Protein AF-A0A851L1S8-F1 (afdb_monomer)

Radius of gyration: 17.09 Å; Cα contacts (8 Å, |Δi|>4): 122; chains: 1; bounding box: 35×30×52 Å

Solvent-accessible surface area (backbone atoms only — not comparable to full-atom values): 5418 Å² total; per-residue (Å²): 105,48,91,88,77,69,48,78,44,68,61,61,51,51,16,61,78,68,75,33,46,70,43,61,37,21,38,40,80,45,86,50,93,68,28,37,40,35,33,20,63,48,98,94,45,79,46,80,50,79,37,53,60,71,62,40,73,35,78,31,82,70,45,63,80,87,78,84,84,51,69,72,63,49,55,63,66,71,42,83,79,75,79,77,76,76,132

Organism: Vidua chalybeata (NCBI:txid81927)

Structure (mmCIF, N/CA/C/O backbone):
data_AF-A0A851L1S8-F1
#
_entry.id   AF-A0A851L1S8-F1
#
loop_
_atom_site.group_PDB
_atom_site.id
_atom_site.type_symbol
_atom_site.label_atom_id
_atom_site.label_alt_id
_atom_site.label_comp_id
_atom_site.label_asym_id
_atom_site.label_entity_id
_atom_site.label_seq_id
_atom_site.pdbx_PDB_ins_code
_atom_site.Cartn_x
_atom_site.Cartn_y
_atom_site.Cartn_z
_atom_site.occupancy
_atom_site.B_iso_or_equiv
_atom_site.auth_seq_id
_atom_site.auth_comp_id
_atom_site.auth_asym_id
_atom_site.auth_atom_id
_atom_site.pdbx_PDB_model_num
ATOM 1 N N . GLN A 1 1 ? 6.685 -2.611 0.114 1.00 88.50 1 GLN A N 1
ATOM 2 C CA . GLN A 1 1 ? 8.040 -3.182 0.066 1.00 88.50 1 GLN A CA 1
ATOM 3 C C . GLN A 1 1 ? 8.751 -2.856 1.363 1.00 88.50 1 GLN A C 1
ATOM 5 O O . GLN A 1 1 ? 8.620 -1.727 1.831 1.00 88.50 1 GLN A O 1
ATOM 10 N N . ALA A 1 2 ? 9.428 -3.834 1.954 1.00 94.69 2 ALA A N 1
ATOM 11 C CA . ALA A 1 2 ? 10.393 -3.579 3.011 1.00 94.69 2 ALA A CA 1
ATOM 12 C C . ALA A 1 2 ? 11.790 -3.468 2.375 1.00 94.69 2 ALA A C 1
ATOM 14 O O . ALA A 1 2 ? 12.050 -4.097 1.355 1.00 94.69 2 ALA A O 1
ATOM 15 N N . ILE A 1 3 ? 12.645 -2.592 2.907 1.00 96.06 3 ILE A N 1
ATOM 16 C CA . ILE A 1 3 ? 13.962 -2.283 2.310 1.00 96.06 3 ILE A CA 1
ATOM 17 C C . ILE A 1 3 ? 15.019 -3.363 2.575 1.00 96.06 3 ILE A C 1
ATOM 19 O O . ILE A 1 3 ? 16.125 -3.291 2.059 1.00 96.06 3 ILE A O 1
ATOM 23 N N . ASP A 1 4 ? 14.723 -4.292 3.476 1.00 94.75 4 ASP A N 1
ATOM 24 C CA . ASP A 1 4 ? 15.616 -5.352 3.927 1.00 94.75 4 ASP A CA 1
ATOM 25 C C . ASP A 1 4 ? 15.501 -6.609 3.058 1.00 94.75 4 ASP A C 1
ATOM 27 O O . ASP A 1 4 ? 16.519 -7.229 2.758 1.00 94.75 4 ASP A O 1
ATOM 31 N N . ASP A 1 5 ? 14.287 -6.967 2.633 1.00 94.88 5 ASP A N 1
ATOM 32 C CA . ASP A 1 5 ? 14.023 -8.118 1.760 1.00 94.88 5 ASP A CA 1
ATOM 33 C C . ASP A 1 5 ? 13.680 -7.747 0.305 1.00 94.88 5 ASP A C 1
ATOM 35 O O . ASP A 1 5 ? 13.591 -8.633 -0.548 1.00 94.88 5 ASP A O 1
ATOM 39 N N . ASP A 1 6 ? 13.461 -6.456 0.025 1.00 91.94 6 ASP A N 1
ATOM 40 C CA . ASP A 1 6 ? 12.996 -5.896 -1.252 1.00 91.94 6 ASP A CA 1
ATOM 41 C C . ASP A 1 6 ? 11.782 -6.619 -1.861 1.00 91.94 6 ASP A C 1
ATOM 43 O O . ASP A 1 6 ? 11.483 -6.540 -3.057 1.00 91.94 6 ASP A O 1
ATOM 47 N N . CYS A 1 7 ? 10.996 -7.278 -1.010 1.00 90.69 7 CYS A N 1
ATOM 48 C CA . CYS A 1 7 ? 9.809 -7.995 -1.413 1.00 90.69 7 CYS A CA 1
ATOM 49 C C . CYS A 1 7 ? 8.610 -7.047 -1.396 1.00 90.69 7 CYS A C 1
ATOM 51 O O . CYS A 1 7 ? 8.189 -6.484 -0.380 1.00 90.69 7 CYS A O 1
ATOM 53 N N . ASN A 1 8 ? 7.980 -6.893 -2.553 1.00 95.56 8 ASN A N 1
ATOM 54 C CA . ASN A 1 8 ? 6.714 -6.188 -2.676 1.00 95.56 8 ASN A CA 1
ATOM 55 C C . ASN A 1 8 ? 5.557 -7.192 -2.722 1.00 95.56 8 ASN A C 1
ATOM 57 O O . ASN A 1 8 ? 4.891 -7.300 -3.744 1.00 95.56 8 ASN A O 1
ATOM 61 N N . GLN A 1 9 ? 5.380 -7.990 -1.663 1.00 97.81 9 GLN A N 1
ATOM 62 C CA . GLN A 1 9 ? 4.450 -9.134 -1.672 1.00 97.81 9 GLN A CA 1
ATOM 63 C C . GLN A 1 9 ? 3.464 -9.146 -0.499 1.00 97.81 9 GLN A C 1
ATOM 65 O O . GLN A 1 9 ? 2.313 -9.540 -0.678 1.00 97.81 9 GLN A O 1
ATOM 70 N N . THR A 1 10 ? 3.871 -8.688 0.688 1.00 98.06 10 THR A N 1
ATOM 71 C CA . THR A 1 10 ? 3.067 -8.796 1.920 1.00 98.06 10 THR A CA 1
ATOM 72 C C . THR A 1 10 ? 1.666 -8.202 1.784 1.00 98.06 10 THR A C 1
ATOM 74 O O . THR A 1 10 ? 0.696 -8.819 2.216 1.00 98.06 10 THR A O 1
ATOM 77 N N . GLY A 1 11 ? 1.535 -7.030 1.154 1.00 97.56 11 GLY A N 1
ATOM 78 C CA . GLY A 1 11 ? 0.233 -6.383 0.966 1.00 97.56 11 GLY A CA 1
ATOM 79 C C . GLY A 1 11 ? -0.694 -7.186 0.053 1.00 97.56 11 GLY A C 1
ATOM 80 O O . GLY A 1 11 ? -1.858 -7.397 0.386 1.00 97.56 11 GLY A O 1
ATOM 81 N N . GLN A 1 12 ? -0.170 -7.683 -1.067 1.00 97.94 12 GLN A N 1
ATOM 82 C CA . GLN A 1 12 ? -0.944 -8.467 -2.032 1.00 97.94 12 GLN A CA 1
ATOM 83 C C . GLN A 1 12 ? -1.338 -9.837 -1.476 1.00 97.94 12 GLN A C 1
ATOM 85 O O . GLN A 1 12 ? -2.474 -10.269 -1.664 1.00 97.94 12 GLN A O 1
ATOM 90 N N . LEU A 1 13 ? -0.430 -10.501 -0.755 1.00 98.25 13 LEU A N 1
ATOM 91 C CA . LEU A 1 13 ? -0.715 -11.778 -0.100 1.00 98.25 13 LEU A CA 1
ATOM 92 C C . LEU A 1 13 ? -1.756 -11.615 1.011 1.00 98.25 13 LEU A C 1
ATOM 94 O O . LEU A 1 13 ? -2.679 -12.420 1.091 1.00 98.25 13 LEU A O 1
ATOM 98 N N . LEU A 1 14 ? -1.666 -10.552 1.818 1.00 98.31 14 LEU A N 1
ATOM 99 C CA . LEU A 1 14 ? -2.673 -10.252 2.836 1.00 98.31 14 LEU A CA 1
ATOM 100 C C . LEU A 1 14 ? -4.053 -10.012 2.212 1.00 98.31 14 LEU A C 1
ATOM 102 O O . LEU A 1 14 ? -5.046 -10.537 2.709 1.00 98.31 14 LEU A O 1
ATOM 106 N N . ALA A 1 15 ? -4.119 -9.254 1.114 1.00 98.19 15 ALA A N 1
ATOM 107 C CA . ALA A 1 15 ? -5.369 -9.020 0.398 1.00 98.19 15 ALA A CA 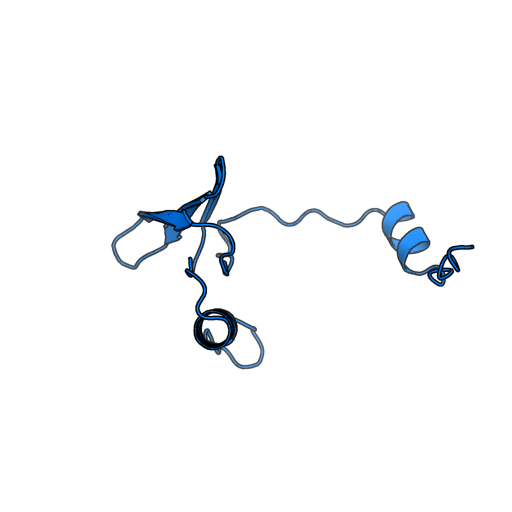1
ATOM 108 C C . ALA A 1 15 ? -5.985 -10.328 -0.118 1.00 98.19 15 ALA A C 1
ATOM 110 O O . ALA A 1 15 ? -7.180 -10.549 0.055 1.00 98.19 15 ALA A O 1
ATOM 111 N N . ALA A 1 16 ? -5.160 -11.220 -0.676 1.00 98.06 16 ALA A N 1
ATOM 112 C CA . ALA A 1 16 ? -5.596 -12.535 -1.136 1.00 98.06 16 ALA A CA 1
ATOM 113 C C . ALA A 1 16 ? -6.084 -13.431 0.016 1.00 98.06 16 ALA A C 1
ATOM 115 O O . ALA A 1 16 ? -7.115 -14.081 -0.112 1.00 98.06 16 ALA A O 1
ATOM 116 N N . MET A 1 17 ? -5.386 -13.443 1.158 1.00 98.31 17 MET A N 1
ATOM 117 C CA . MET A 1 17 ? -5.789 -14.219 2.341 1.00 98.31 17 MET A CA 1
ATOM 118 C C . MET A 1 17 ? -7.124 -13.754 2.935 1.00 98.31 17 MET A C 1
ATOM 120 O O . MET A 1 17 ? -7.854 -14.565 3.499 1.00 98.31 17 MET A O 1
ATOM 124 N N . LEU A 1 18 ? -7.426 -12.457 2.836 1.00 98.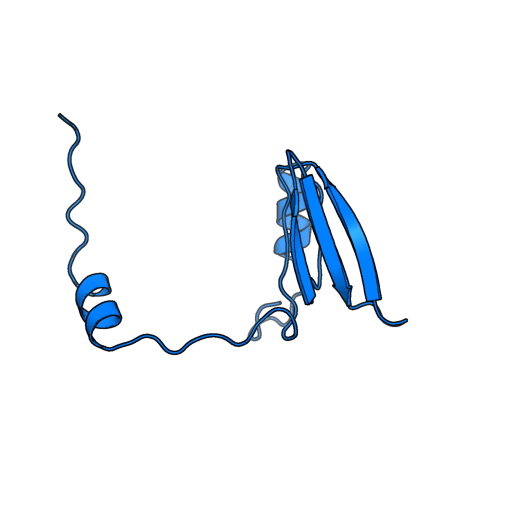00 18 LEU A N 1
ATOM 125 C CA . LEU A 1 18 ? -8.666 -11.866 3.343 1.00 98.00 18 LEU A CA 1
ATOM 126 C C . LEU A 1 18 ? -9.806 -11.855 2.315 1.00 98.00 18 LEU A C 1
ATOM 128 O O . LEU A 1 18 ? -10.925 -11.506 2.683 1.00 98.00 18 LEU A O 1
ATOM 132 N N . ASP A 1 19 ? -9.529 -12.206 1.056 1.00 97.75 19 ASP A N 1
ATOM 133 C CA . ASP A 1 19 ? -10.425 -11.993 -0.089 1.00 97.75 19 ASP A CA 1
ATOM 134 C C . ASP A 1 19 ? -10.893 -10.526 -0.204 1.00 97.75 19 ASP A C 1
ATOM 136 O O . ASP A 1 19 ? -12.069 -10.213 -0.398 1.00 97.75 19 ASP A O 1
ATOM 140 N N . TRP A 1 20 ? -9.962 -9.585 0.000 1.00 98.56 20 TRP A N 1
ATOM 141 C CA . TRP A 1 20 ? -10.241 -8.147 -0.021 1.00 98.56 20 TRP A CA 1
ATOM 142 C C . TRP A 1 20 ? -9.712 -7.477 -1.296 1.00 98.56 20 TRP A C 1
ATOM 144 O O . TRP A 1 20 ? -8.624 -7.812 -1.773 1.00 98.56 20 TRP A O 1
ATOM 154 N N . PRO A 1 21 ? -10.423 -6.461 -1.821 1.00 98.19 21 PRO A N 1
ATOM 155 C CA . PRO A 1 21 ? -9.897 -5.567 -2.844 1.00 98.19 21 PRO A CA 1
ATOM 156 C C . PRO A 1 21 ? -8.536 -4.983 -2.453 1.00 98.19 21 PRO A C 1
ATOM 158 O O . PRO A 1 21 ? -8.318 -4.615 -1.295 1.00 98.19 21 PRO A O 1
ATOM 161 N N . GLN A 1 22 ? -7.641 -4.840 -3.433 1.00 98.25 22 GLN A N 1
ATOM 162 C CA . GLN A 1 22 ? -6.305 -4.286 -3.220 1.00 98.25 22 GLN A CA 1
ATOM 163 C C . GLN A 1 22 ? -6.021 -3.062 -4.089 1.00 98.25 22 GLN A C 1
ATOM 165 O O . GLN A 1 22 ? -6.422 -3.005 -5.251 1.00 98.25 22 GLN A O 1
ATOM 170 N N . GLY A 1 23 ? -5.286 -2.104 -3.529 1.00 97.56 23 GLY A N 1
ATOM 171 C CA . GLY A 1 23 ? -4.736 -0.953 -4.245 1.00 97.56 23 GLY A CA 1
ATOM 172 C C . GLY A 1 23 ? -3.261 -0.789 -3.909 1.00 97.56 23 GLY A C 1
ATOM 173 O O . GLY A 1 23 ? -2.926 -0.235 -2.863 1.00 97.56 23 GLY A O 1
ATOM 174 N N . THR A 1 24 ? -2.377 -1.299 -4.768 1.00 98.12 24 THR A N 1
ATOM 175 C CA . THR A 1 24 ? -0.926 -1.191 -4.556 1.00 98.12 24 THR A CA 1
ATOM 176 C C . THR A 1 24 ? -0.349 0.087 -5.152 1.00 98.12 24 THR A C 1
ATOM 178 O O . THR A 1 24 ? -0.936 0.639 -6.078 1.00 98.12 24 THR A O 1
ATOM 181 N N . PHE A 1 25 ? 0.809 0.531 -4.656 1.00 97.81 25 PHE A N 1
ATOM 182 C CA . PHE A 1 25 ? 1.515 1.720 -5.162 1.00 97.81 25 PHE A CA 1
ATOM 183 C C . PHE A 1 25 ? 0.659 2.996 -5.111 1.00 97.81 25 PHE A C 1
ATOM 185 O O . PHE A 1 25 ? 0.669 3.805 -6.036 1.00 97.81 25 PHE A O 1
ATOM 192 N N . ALA A 1 26 ? -0.135 3.157 -4.051 1.00 98.25 26 ALA A N 1
ATOM 193 C CA . ALA A 1 26 ? -1.034 4.292 -3.909 1.00 98.25 26 ALA A CA 1
ATOM 194 C C . ALA A 1 26 ? -0.243 5.599 -3.742 1.00 98.25 26 ALA A C 1
ATOM 196 O O . ALA A 1 26 ? 0.482 5.737 -2.759 1.00 98.25 26 ALA A O 1
ATOM 197 N N . SER A 1 27 ? -0.435 6.560 -4.648 1.00 97.88 27 SER A N 1
ATOM 198 C CA . SER A 1 27 ? 0.092 7.930 -4.563 1.00 97.88 27 SER A CA 1
ATOM 199 C C . SER A 1 27 ? -0.967 8.964 -4.166 1.00 97.88 27 SER A C 1
ATOM 201 O O . SER A 1 27 ? -0.634 10.071 -3.751 1.00 97.88 27 SER A O 1
ATOM 203 N N . ARG A 1 28 ? -2.256 8.600 -4.193 1.00 97.94 28 ARG A N 1
ATOM 204 C CA . ARG A 1 28 ? -3.348 9.381 -3.589 1.00 97.94 28 ARG A CA 1
ATOM 205 C C . ARG A 1 28 ? -4.469 8.465 -3.121 1.00 97.94 28 ARG A C 1
ATOM 207 O O . ARG A 1 28 ? -4.793 7.485 -3.790 1.00 97.94 28 ARG A O 1
ATOM 214 N N . VAL A 1 29 ? -5.086 8.801 -1.990 1.00 98.00 29 VAL A N 1
ATOM 215 C CA . VAL A 1 29 ? -6.210 8.051 -1.414 1.00 98.00 29 VAL A CA 1
ATOM 216 C C . VAL A 1 29 ? -7.309 9.019 -0.987 1.00 98.00 29 VAL A C 1
ATOM 218 O O . VAL A 1 29 ? -7.059 9.945 -0.219 1.00 98.00 29 VAL A O 1
ATOM 221 N N . GLU A 1 30 ? -8.530 8.785 -1.459 1.00 98.25 30 GLU A N 1
ATOM 222 C CA . GLU A 1 30 ? -9.731 9.539 -1.094 1.00 98.25 30 GLU A CA 1
ATOM 223 C C . GLU A 1 30 ? -10.796 8.570 -0.577 1.00 98.25 30 GLU A C 1
ATOM 225 O O . GLU A 1 30 ? -11.163 7.603 -1.248 1.00 98.25 30 GLU A O 1
ATOM 230 N N . LEU A 1 31 ? -11.282 8.807 0.642 1.00 97.38 31 LEU A N 1
ATOM 231 C CA . LEU A 1 31 ? -12.349 8.001 1.228 1.00 97.38 31 LEU A CA 1
ATOM 232 C C . LEU A 1 31 ? -13.705 8.437 0.670 1.00 97.38 31 LEU A C 1
ATOM 234 O O . LEU A 1 31 ? -14.035 9.621 0.660 1.00 97.38 31 LEU A O 1
ATOM 238 N N . GLU A 1 32 ? -14.508 7.458 0.272 1.00 95.44 32 GLU A N 1
ATOM 239 C CA . GLU A 1 32 ? -15.881 7.633 -0.186 1.00 95.44 32 GLU A CA 1
ATOM 240 C C . GLU A 1 32 ? -16.838 6.817 0.699 1.00 95.44 32 GLU A C 1
ATOM 242 O O . GLU A 1 32 ? -16.431 5.979 1.508 1.00 95.44 32 GLU A O 1
ATOM 247 N N . ALA A 1 33 ? -18.148 7.017 0.537 1.00 94.81 33 ALA A N 1
ATOM 248 C CA . ALA A 1 33 ? -19.138 6.203 1.235 1.00 94.81 33 ALA A CA 1
ATOM 249 C C . ALA A 1 33 ? -19.039 4.726 0.795 1.00 94.81 33 ALA A C 1
ATOM 251 O O . ALA A 1 33 ? -19.384 4.375 -0.333 1.00 94.81 33 ALA A O 1
ATOM 252 N N . GLY A 1 34 ? -18.554 3.861 1.694 1.00 96.31 34 GLY A N 1
ATOM 253 C CA . GLY A 1 34 ? -18.418 2.414 1.469 1.00 96.31 34 GLY A CA 1
ATOM 254 C C . GLY A 1 34 ? -17.320 2.008 0.478 1.00 96.31 34 GLY A C 1
ATOM 255 O O . GLY A 1 34 ? -17.227 0.835 0.112 1.00 96.31 34 GLY A O 1
ATOM 256 N N . ALA A 1 35 ? -16.492 2.952 0.032 1.00 97.94 35 ALA A N 1
ATOM 257 C CA . ALA A 1 35 ? -15.448 2.718 -0.954 1.00 97.94 35 ALA A CA 1
ATOM 258 C C . ALA A 1 35 ? -14.230 3.610 -0.697 1.00 97.94 35 ALA A C 1
ATOM 260 O O . ALA A 1 35 ? -14.270 4.558 0.085 1.00 97.94 35 ALA A O 1
ATOM 261 N N . VAL A 1 36 ? -13.140 3.306 -1.384 1.00 98.06 36 VAL A N 1
ATOM 262 C CA . VAL A 1 36 ? -11.943 4.134 -1.425 1.00 98.06 36 VAL A CA 1
ATOM 263 C C . VAL A 1 36 ? -11.522 4.328 -2.873 1.00 98.06 36 VAL A C 1
ATOM 265 O O . VAL A 1 36 ? -11.452 3.371 -3.650 1.00 98.06 36 VAL A O 1
ATOM 268 N N . ARG A 1 37 ? -11.263 5.578 -3.243 1.00 98.31 37 ARG A N 1
ATOM 269 C CA . ARG A 1 37 ? -10.682 5.939 -4.529 1.00 98.31 37 ARG A CA 1
ATOM 270 C C . ARG A 1 37 ? -9.176 6.058 -4.359 1.00 98.31 37 ARG A C 1
ATOM 272 O O . ARG A 1 37 ? -8.697 6.792 -3.499 1.00 98.31 37 ARG A O 1
ATOM 279 N N . VAL A 1 38 ? -8.435 5.308 -5.162 1.00 98.25 38 VAL A N 1
ATOM 280 C CA . VAL A 1 38 ? -6.981 5.185 -5.059 1.00 98.25 38 VAL A CA 1
ATOM 281 C C . VAL A 1 38 ? -6.372 5.530 -6.404 1.00 98.25 38 VAL A C 1
ATOM 283 O O . VAL A 1 38 ? -6.729 4.924 -7.412 1.00 98.25 38 VAL A O 1
ATOM 286 N N . GLN A 1 39 ? -5.456 6.489 -6.416 1.00 98.38 39 GLN A N 1
ATOM 287 C CA . GLN A 1 39 ? -4.574 6.730 -7.550 1.00 98.38 39 GLN A CA 1
ATOM 288 C C . GLN A 1 39 ? -3.276 5.961 -7.320 1.00 98.38 39 GLN A C 1
ATOM 290 O O . GLN A 1 39 ? -2.718 6.023 -6.224 1.00 98.38 39 GLN A O 1
ATOM 295 N N . ARG A 1 40 ? -2.836 5.208 -8.324 1.00 98.12 40 ARG A N 1
ATOM 296 C CA . ARG A 1 40 ? -1.699 4.293 -8.272 1.00 98.12 40 ARG A CA 1
ATOM 297 C C . ARG A 1 40 ? -0.652 4.704 -9.286 1.00 98.12 40 ARG A C 1
ATOM 299 O O . ARG A 1 40 ? -1.002 5.075 -10.406 1.00 98.12 40 ARG A O 1
ATOM 306 N N . GLU A 1 41 ? 0.607 4.562 -8.907 1.00 97.31 41 GLU A N 1
ATOM 307 C CA . GLU A 1 41 ? 1.728 4.624 -9.837 1.00 97.31 41 GLU A CA 1
ATOM 308 C C . GLU A 1 41 ? 1.822 3.299 -10.603 1.00 97.31 41 GLU A C 1
ATOM 310 O O . GLU A 1 41 ? 1.879 2.217 -10.012 1.00 97.31 41 GLU A O 1
ATOM 315 N N . VAL A 1 42 ? 1.826 3.390 -11.927 1.00 96.06 42 VAL A N 1
ATOM 316 C CA . VAL A 1 42 ? 2.077 2.285 -12.855 1.00 96.06 42 VAL A CA 1
ATOM 317 C C . VAL A 1 42 ? 3.139 2.729 -13.858 1.00 96.06 42 VAL A C 1
ATOM 319 O O . VAL A 1 42 ? 3.388 3.923 -14.011 1.00 96.06 42 VAL A O 1
ATOM 322 N N . ASP A 1 43 ? 3.747 1.798 -14.590 1.00 92.75 43 ASP A N 1
ATOM 323 C CA . ASP A 1 43 ? 4.848 2.130 -15.512 1.00 92.75 43 ASP A CA 1
ATOM 324 C C . ASP A 1 43 ? 4.463 3.196 -16.560 1.00 92.75 43 ASP A C 1
ATOM 326 O O . ASP A 1 43 ? 5.294 3.999 -16.978 1.00 92.75 43 ASP A O 1
ATOM 330 N N . GLY A 1 44 ? 3.184 3.238 -16.959 1.00 94.44 44 GLY A N 1
ATOM 331 C CA . GLY A 1 44 ? 2.630 4.212 -17.908 1.00 94.44 44 GLY A CA 1
ATOM 332 C C . GLY A 1 44 ? 2.121 5.526 -17.299 1.00 94.44 44 GLY A C 1
ATOM 333 O O . GLY A 1 44 ? 1.522 6.321 -18.022 1.00 94.44 44 GLY A O 1
ATOM 334 N N . GLY A 1 45 ? 2.304 5.757 -15.995 1.00 95.12 45 GLY A N 1
ATOM 335 C CA . GLY A 1 45 ? 1.834 6.952 -15.292 1.00 95.12 45 GLY A CA 1
ATOM 336 C C . GLY A 1 45 ? 0.884 6.629 -14.141 1.00 95.12 45 GLY A C 1
ATOM 337 O O . GLY A 1 45 ? 1.225 5.868 -13.242 1.00 95.12 45 GLY A O 1
ATOM 338 N N . LEU A 1 46 ? -0.304 7.238 -14.144 1.00 97.25 46 LEU A N 1
ATOM 339 C CA . LEU A 1 46 ? -1.259 7.135 -13.039 1.00 97.25 46 LEU A CA 1
ATOM 340 C C . LEU A 1 46 ? -2.502 6.347 -13.443 1.00 97.25 46 LEU A C 1
ATOM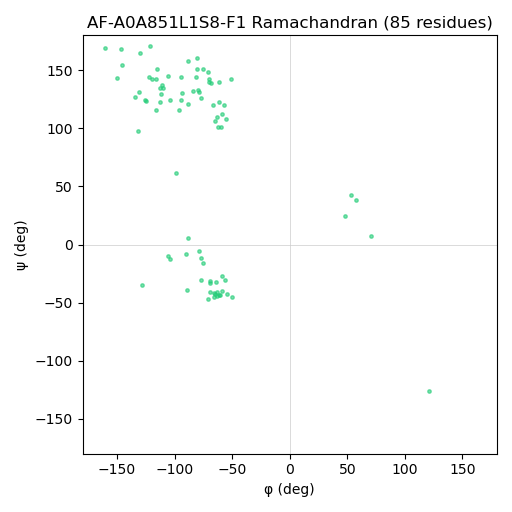 342 O O . LEU A 1 46 ? -3.170 6.678 -14.421 1.00 97.25 46 LEU A O 1
ATOM 346 N N . GLU A 1 47 ? -2.868 5.364 -12.631 1.00 97.69 47 GLU A N 1
ATOM 347 C CA . GLU A 1 47 ? -4.120 4.618 -12.750 1.00 97.69 47 GLU A CA 1
ATOM 348 C C . GLU A 1 47 ? -5.035 4.962 -11.572 1.00 97.69 47 GLU A C 1
ATOM 350 O O . GLU A 1 47 ? -4.585 5.045 -10.436 1.00 97.69 47 GLU A O 1
ATOM 355 N N . THR A 1 48 ? -6.333 5.167 -11.807 1.00 97.94 48 THR A N 1
ATOM 356 C CA . THR A 1 48 ? -7.296 5.414 -10.721 1.00 97.94 48 THR A CA 1
ATOM 357 C C . THR A 1 48 ? -8.273 4.259 -10.591 1.00 97.94 48 THR A C 1
ATOM 359 O O . THR A 1 48 ? -9.006 3.957 -11.529 1.00 97.94 48 THR A O 1
ATOM 362 N N . LEU A 1 49 ? -8.334 3.667 -9.401 1.00 97.62 49 LEU A N 1
ATOM 363 C CA . LEU A 1 49 ? -9.249 2.585 -9.056 1.00 97.62 49 LEU A CA 1
ATOM 364 C C . LEU A 1 49 ? -10.237 3.030 -7.979 1.00 97.62 49 LEU A C 1
ATOM 366 O O . LEU A 1 49 ? -9.923 3.854 -7.120 1.00 97.62 49 LEU A O 1
ATOM 370 N N . ARG A 1 50 ? -11.429 2.432 -7.998 1.00 98.12 50 ARG A N 1
ATOM 371 C CA . ARG A 1 50 ? -12.417 2.546 -6.924 1.00 98.12 50 ARG A CA 1
ATOM 372 C C . ARG A 1 50 ? -12.639 1.171 -6.314 1.00 98.12 50 ARG A C 1
ATOM 374 O O . ARG A 1 50 ? -13.137 0.268 -6.981 1.00 98.12 50 ARG A O 1
ATOM 381 N N . LEU A 1 51 ? -12.275 1.020 -5.049 1.00 98.25 51 LEU A N 1
ATOM 382 C CA . LEU A 1 51 ? -12.300 -0.249 -4.329 1.00 98.25 51 LEU A CA 1
ATO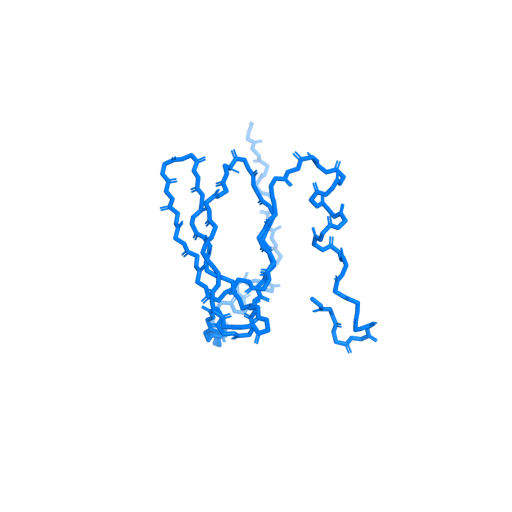M 383 C C . LEU A 1 51 ? -13.401 -0.210 -3.271 1.00 98.25 51 LEU A C 1
ATOM 385 O O . LEU A 1 51 ? -13.533 0.775 -2.549 1.00 98.25 51 LEU A O 1
ATOM 389 N N . ARG A 1 52 ? -14.204 -1.272 -3.168 1.00 98.00 52 ARG A N 1
ATOM 390 C CA . ARG A 1 52 ? -15.186 -1.400 -2.080 1.00 98.00 52 ARG A CA 1
ATOM 391 C C . ARG A 1 52 ? -14.445 -1.636 -0.767 1.00 98.00 52 ARG A C 1
ATOM 393 O O . ARG A 1 52 ? -13.467 -2.373 -0.755 1.00 98.00 52 ARG A O 1
ATOM 400 N N . LEU A 1 53 ? -14.902 -1.019 0.318 1.00 97.7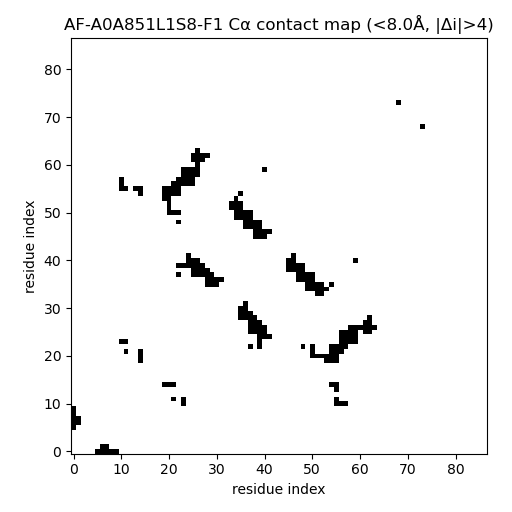5 53 LEU A N 1
ATOM 401 C CA . LEU A 1 53 ? -14.369 -1.308 1.648 1.00 97.75 53 LEU A CA 1
ATOM 402 C C . LEU A 1 53 ? -15.026 -2.584 2.211 1.00 97.75 53 LEU A C 1
ATOM 404 O O . LEU A 1 53 ? -16.223 -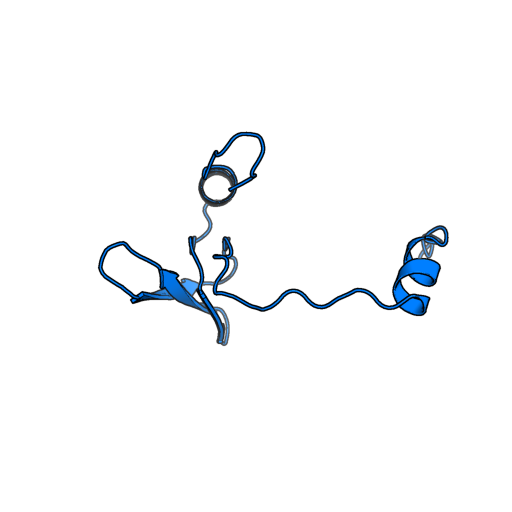2.783 1.982 1.00 97.75 53 LEU A O 1
ATOM 408 N N . PRO A 1 54 ? -14.288 -3.422 2.965 1.00 97.75 54 PRO A N 1
ATOM 409 C CA . PRO A 1 54 ? -12.884 -3.258 3.371 1.00 97.75 54 PRO A CA 1
ATOM 410 C C . PRO A 1 54 ? -11.886 -3.533 2.229 1.00 97.75 54 PRO A C 1
ATOM 412 O O . PRO A 1 54 ? -12.187 -4.309 1.335 1.00 97.75 54 PRO A O 1
ATOM 415 N N . ALA A 1 55 ? -10.710 -2.895 2.255 1.00 98.06 55 ALA A N 1
ATOM 416 C CA . ALA A 1 55 ? -9.670 -3.032 1.227 1.00 98.06 55 ALA A CA 1
ATOM 417 C C . ALA A 1 55 ? -8.258 -2.946 1.833 1.00 98.06 55 ALA A C 1
ATOM 419 O O . ALA A 1 55 ? -8.063 -2.305 2.869 1.00 98.06 55 ALA A O 1
ATOM 420 N N . VAL A 1 56 ? -7.271 -3.554 1.170 1.00 98.44 56 VAL A N 1
ATOM 421 C CA . VAL A 1 56 ? -5.846 -3.480 1.537 1.00 98.44 56 VAL A CA 1
ATOM 422 C C . VAL A 1 56 ? -5.120 -2.530 0.588 1.00 98.44 56 VAL A C 1
ATOM 424 O O . VAL A 1 56 ? -5.137 -2.720 -0.626 1.00 98.44 56 VAL A O 1
ATOM 427 N N . LEU A 1 57 ? -4.449 -1.515 1.131 1.00 98.19 57 LEU A N 1
ATOM 428 C CA . LEU A 1 57 ? -3.677 -0.550 0.345 1.00 98.19 57 LEU A CA 1
ATOM 429 C C . LEU A 1 57 ? -2.189 -0.632 0.693 1.00 98.19 57 LEU A C 1
ATOM 431 O O . LEU A 1 57 ? -1.842 -0.783 1.866 1.00 98.19 57 LEU A O 1
ATOM 435 N N . THR A 1 58 ? -1.315 -0.482 -0.305 1.00 98.31 58 THR A N 1
ATOM 436 C CA . THR A 1 58 ? 0.121 -0.242 -0.081 1.00 98.31 58 THR A CA 1
ATOM 437 C C . THR A 1 58 ? 0.485 1.163 -0.546 1.00 98.31 58 THR A C 1
ATOM 439 O O . THR A 1 58 ? 0.043 1.603 -1.606 1.00 98.31 58 THR A O 1
ATOM 442 N N . ALA A 1 59 ? 1.256 1.884 0.268 1.00 97.81 59 ALA A N 1
ATOM 443 C CA . ALA A 1 59 ? 1.650 3.261 -0.009 1.00 97.81 59 ALA A CA 1
ATOM 444 C C . ALA A 1 59 ? 2.884 3.307 -0.915 1.00 97.81 59 ALA A C 1
ATOM 446 O O . ALA A 1 59 ? 3.869 2.618 -0.643 1.00 97.81 59 ALA A O 1
ATOM 447 N N . ASP A 1 60 ? 2.822 4.133 -1.957 1.00 97.69 60 ASP A N 1
ATOM 448 C CA . ASP A 1 60 ? 4.009 4.595 -2.668 1.00 97.69 60 ASP A CA 1
ATOM 449 C C . ASP A 1 60 ? 4.674 5.755 -1.903 1.00 97.69 60 ASP A C 1
ATOM 451 O O . ASP A 1 60 ? 4.037 6.428 -1.087 1.00 97.69 60 ASP A O 1
ATOM 455 N N . LEU A 1 61 ? 5.953 6.019 -2.184 1.00 96.19 61 LEU A N 1
ATOM 456 C CA . LEU A 1 61 ? 6.693 7.147 -1.610 1.00 96.19 61 LEU A CA 1
ATOM 457 C C . LEU A 1 61 ? 6.047 8.507 -1.918 1.00 96.19 61 LEU A C 1
ATOM 459 O O . LEU A 1 61 ? 6.209 9.447 -1.147 1.00 96.19 61 LEU A O 1
ATOM 463 N N . ARG A 1 62 ? 5.305 8.619 -3.024 1.00 95.94 62 ARG A N 1
ATOM 464 C CA . ARG A 1 62 ? 4.616 9.847 -3.447 1.00 95.94 62 ARG A CA 1
ATOM 465 C C . ARG A 1 62 ? 3.315 10.110 -2.691 1.00 95.94 62 ARG A C 1
ATOM 467 O O . ARG A 1 62 ? 2.719 11.164 -2.889 1.00 95.94 62 ARG A O 1
ATOM 474 N N . LEU A 1 63 ? 2.863 9.185 -1.837 1.00 97.31 63 LEU A N 1
ATOM 475 C CA . LEU A 1 63 ? 1.574 9.305 -1.153 1.00 97.31 63 LEU A CA 1
ATOM 476 C C . LEU A 1 63 ? 1.503 10.515 -0.219 1.00 97.31 63 LEU A C 1
ATOM 478 O O . LEU A 1 63 ? 0.473 11.187 -0.138 1.00 97.31 63 LEU A O 1
ATOM 482 N N . ASN A 1 64 ? 2.561 10.738 0.557 1.00 96.00 64 ASN A N 1
ATOM 483 C CA . ASN A 1 64 ? 2.641 11.824 1.520 1.00 96.00 64 ASN A CA 1
ATOM 484 C C . ASN A 1 64 ? 4.089 12.124 1.916 1.00 96.00 64 ASN A C 1
ATOM 486 O O . ASN A 1 64 ? 5.004 11.349 1.662 1.00 96.00 64 ASN A O 1
ATOM 490 N N . GLU A 1 65 ? 4.272 13.239 2.616 1.00 95.25 65 GLU A N 1
ATOM 491 C CA . GLU A 1 65 ? 5.513 13.541 3.320 1.00 95.25 65 GLU A CA 1
ATOM 492 C C . GLU A 1 65 ? 5.371 13.116 4.793 1.00 95.25 65 GLU A C 1
ATOM 494 O O . GLU A 1 65 ? 4.517 13.653 5.515 1.00 95.25 65 GLU A O 1
ATOM 499 N N . PRO A 1 66 ? 6.162 12.139 5.279 1.00 94.25 66 PRO A N 1
ATOM 500 C CA . PRO A 1 66 ? 6.111 11.723 6.673 1.00 94.25 66 PRO A CA 1
ATOM 501 C C . PRO A 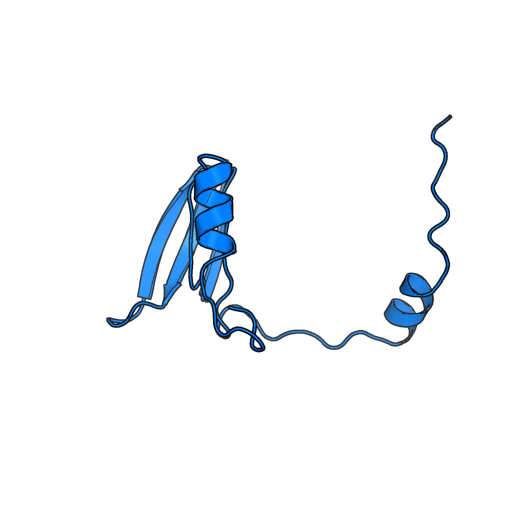1 66 ? 6.478 12.873 7.613 1.00 94.25 66 PRO A C 1
ATOM 503 O O . PRO A 1 66 ? 7.568 13.438 7.556 1.00 94.25 66 PRO A O 1
ATOM 506 N N . ARG A 1 67 ? 5.575 13.204 8.537 1.00 94.25 67 ARG A N 1
ATOM 507 C CA . ARG A 1 67 ? 5.847 14.221 9.561 1.00 94.25 67 ARG A CA 1
ATOM 508 C C . ARG A 1 67 ? 6.864 13.728 10.594 1.00 94.25 67 ARG A C 1
ATOM 510 O O . ARG A 1 67 ? 6.822 12.571 11.014 1.00 94.25 67 ARG A O 1
ATOM 517 N N . TYR A 1 68 ? 7.662 14.647 11.133 1.00 91.38 68 TYR A N 1
ATOM 518 C CA . TYR A 1 68 ? 8.467 14.379 12.325 1.00 91.38 68 TYR A CA 1
ATOM 519 C C . TYR A 1 68 ? 7.592 14.251 13.584 1.00 91.38 68 TYR A C 1
ATOM 521 O O . TYR A 1 68 ? 6.598 14.963 13.776 1.00 91.38 68 TYR A O 1
ATOM 529 N N . ALA A 1 69 ? 7.960 13.325 14.470 1.00 90.06 69 ALA A N 1
ATOM 530 C CA . ALA A 1 69 ? 7.336 13.198 15.780 1.00 90.06 69 ALA A CA 1
ATOM 531 C C . ALA A 1 69 ? 7.886 14.269 16.736 1.00 90.06 69 ALA A C 1
ATOM 533 O O . ALA A 1 69 ? 9.093 14.441 16.860 1.00 90.06 69 ALA A O 1
ATOM 534 N N . THR A 1 70 ? 7.002 14.981 17.438 1.00 89.12 70 THR A N 1
ATOM 535 C CA . THR A 1 70 ? 7.403 15.976 18.444 1.00 89.12 70 THR A CA 1
ATOM 536 C C . THR A 1 70 ? 7.767 15.3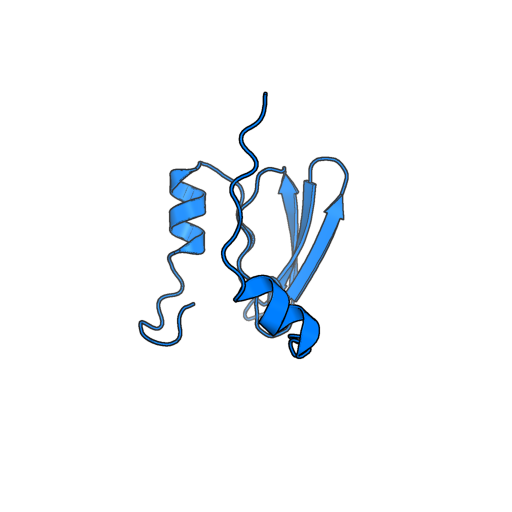06 19.773 1.00 89.12 70 THR A C 1
ATOM 538 O O . THR A 1 70 ? 7.189 14.276 20.128 1.00 89.12 70 THR A O 1
ATOM 541 N N . LEU A 1 71 ? 8.673 15.912 20.550 1.00 85.44 71 LEU A N 1
ATOM 542 C CA . LEU A 1 71 ? 9.107 15.396 21.861 1.00 85.44 71 LEU A CA 1
ATOM 543 C C . LEU A 1 71 ? 7.945 15.042 22.815 1.00 85.44 71 LEU A C 1
ATOM 545 O O . LEU A 1 71 ? 7.963 13.935 23.356 1.00 85.44 71 LEU A O 1
ATOM 549 N N . PRO A 1 72 ? 6.889 15.872 22.974 1.00 85.00 72 PRO A N 1
ATOM 550 C CA . PRO A 1 72 ? 5.747 15.507 23.814 1.00 85.00 72 PRO A CA 1
ATOM 551 C C . PRO A 1 72 ? 5.053 14.217 23.355 1.00 85.00 72 PRO A C 1
ATOM 553 O O . PRO A 1 72 ? 4.694 13.371 24.171 1.00 85.00 72 PRO A O 1
ATOM 556 N N . ASN A 1 73 ? 4.916 14.024 22.039 1.00 84.56 73 ASN A N 1
ATOM 557 C CA . ASN A 1 73 ? 4.304 12.821 21.473 1.00 84.56 73 ASN A CA 1
ATOM 558 C C . ASN A 1 73 ? 5.171 11.572 21.681 1.00 84.56 73 ASN A C 1
ATOM 560 O O . ASN A 1 73 ? 4.633 10.474 21.831 1.00 84.56 73 ASN A O 1
ATOM 564 N N . ILE A 1 74 ? 6.496 11.728 21.706 1.00 85.06 74 ILE A N 1
ATOM 565 C CA . ILE A 1 74 ? 7.437 10.634 21.973 1.00 85.06 74 ILE A CA 1
ATOM 566 C C . ILE A 1 74 ? 7.362 10.224 23.449 1.00 85.06 74 ILE A C 1
ATOM 568 O O . ILE A 1 74 ? 7.206 9.041 23.748 1.00 85.06 74 ILE A O 1
ATOM 572 N N . MET A 1 75 ? 7.378 11.188 24.372 1.00 80.75 75 MET A N 1
ATOM 573 C CA . MET A 1 75 ? 7.317 10.925 25.816 1.00 80.75 75 MET A CA 1
ATOM 574 C C . MET A 1 75 ? 6.004 10.250 26.239 1.00 80.75 75 MET A C 1
ATOM 576 O O . MET A 1 75 ? 6.022 9.307 27.026 1.00 80.75 75 MET A O 1
ATOM 580 N N . VAL A 1 76 ? 4.865 10.679 25.680 1.00 73.62 76 VAL A N 1
ATOM 581 C CA . VAL A 1 76 ? 3.551 10.077 25.977 1.00 73.62 76 VAL A CA 1
ATOM 582 C C . VAL A 1 76 ? 3.423 8.656 25.412 1.00 73.62 76 VAL A C 1
ATOM 584 O O . VAL A 1 76 ? 2.778 7.817 26.036 1.00 73.62 76 VAL A O 1
ATOM 587 N N . ARG A 1 77 ? 4.046 8.345 24.264 1.00 66.88 77 ARG A N 1
ATOM 588 C CA . ARG A 1 77 ? 4.060 6.980 23.698 1.00 66.88 77 ARG A CA 1
ATOM 589 C C . ARG A 1 77 ? 5.041 6.039 24.403 1.00 66.88 77 ARG A C 1
ATOM 591 O O . ARG A 1 77 ? 4.769 4.844 24.451 1.00 66.88 77 ARG A O 1
ATOM 598 N N . GLY A 1 78 ? 6.148 6.567 24.930 1.00 61.38 78 GLY A N 1
ATOM 599 C CA . GLY A 1 78 ? 7.117 5.814 25.736 1.00 61.38 78 GLY A CA 1
ATOM 600 C C . GLY A 1 78 ? 6.641 5.530 27.164 1.00 61.38 78 GLY A C 1
ATOM 601 O O . GLY A 1 78 ? 7.180 4.649 27.830 1.00 61.38 78 GLY A O 1
ATOM 602 N N . ALA A 1 79 ? 5.611 6.240 27.635 1.00 58.38 79 ALA A N 1
ATOM 603 C CA . ALA A 1 79 ? 4.962 5.927 28.897 1.00 58.38 79 ALA A CA 1
ATOM 604 C C . ALA A 1 79 ? 4.197 4.591 28.791 1.00 58.38 79 ALA A C 1
ATOM 606 O O . ALA A 1 79 ? 3.523 4.341 27.786 1.00 58.38 79 ALA A O 1
ATOM 607 N N . PRO A 1 80 ? 4.250 3.728 29.823 1.00 55.91 80 PRO A N 1
ATOM 608 C CA . PRO A 1 80 ? 3.525 2.467 29.817 1.00 55.91 80 PRO A CA 1
ATOM 609 C C . PRO A 1 80 ? 2.029 2.717 29.601 1.00 55.91 80 PRO A C 1
ATOM 611 O O . PRO A 1 80 ? 1.365 3.396 30.388 1.00 55.91 80 PRO A O 1
ATOM 614 N N . GLN A 1 81 ? 1.498 2.144 28.520 1.00 58.09 81 GLN A N 1
ATOM 615 C CA . GLN A 1 81 ? 0.074 2.142 28.205 1.00 58.09 81 GLN A CA 1
ATOM 616 C C . GLN A 1 81 ? -0.674 1.444 29.348 1.00 58.09 81 GLN A C 1
ATOM 618 O O . GLN A 1 81 ? -0.698 0.214 29.439 1.00 58.09 81 GLN A O 1
ATOM 623 N N . LYS A 1 82 ? -1.291 2.215 30.251 1.00 56.41 82 LYS A N 1
ATOM 624 C CA . LYS A 1 82 ? -2.209 1.655 31.246 1.00 56.41 82 LYS A CA 1
ATOM 625 C C . LYS A 1 82 ? -3.402 1.085 30.486 1.00 56.41 82 LYS A C 1
ATOM 627 O O . LYS A 1 82 ? -4.240 1.840 29.994 1.00 56.41 82 LYS A O 1
ATOM 632 N N . LYS A 1 83 ? -3.490 -0.245 30.384 1.00 52.84 83 LYS A N 1
ATOM 633 C CA . LYS A 1 83 ? -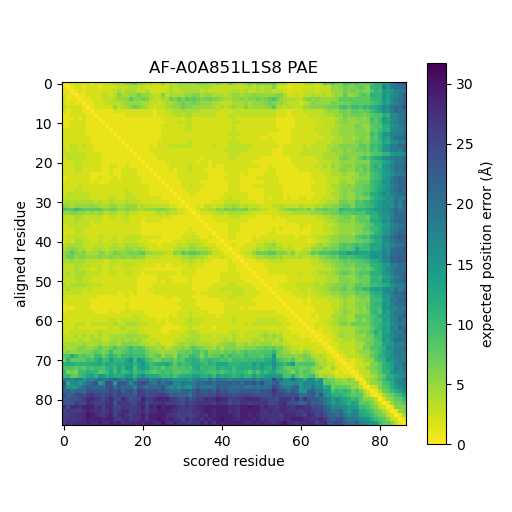4.703 -0.921 29.910 1.00 52.84 83 LYS A CA 1
ATOM 634 C C . LYS A 1 83 ? -5.854 -0.452 30.801 1.00 52.84 83 LYS A C 1
ATOM 636 O O . LYS A 1 83 ? -5.912 -0.818 31.973 1.00 52.84 83 LYS A O 1
ATOM 641 N N . LYS A 1 84 ? -6.750 0.383 30.268 1.00 46.56 84 LYS A N 1
ATOM 642 C CA . LYS A 1 84 ? -8.020 0.687 30.929 1.00 46.56 84 LYS A CA 1
ATOM 643 C C . LYS A 1 84 ? -8.780 -0.638 31.024 1.00 46.56 84 LYS A C 1
ATOM 645 O O . LYS A 1 84 ? -9.313 -1.104 30.020 1.00 46.56 84 LYS A O 1
ATOM 650 N N . LYS A 1 85 ? -8.781 -1.275 32.200 1.00 44.44 85 LYS A N 1
ATOM 651 C CA . LYS A 1 85 ? -9.771 -2.310 32.516 1.00 44.44 85 LYS A CA 1
ATOM 652 C C . LYS A 1 85 ? -11.132 -1.622 32.399 1.00 44.44 85 LYS A C 1
ATOM 654 O O . LYS A 1 85 ? -11.390 -0.674 33.137 1.00 44.44 85 LYS A O 1
ATOM 659 N N . LYS A 1 86 ? -11.933 -2.013 31.406 1.00 40.78 86 LYS A N 1
ATOM 660 C CA . LYS A 1 86 ? -13.352 -1.643 31.374 1.00 40.78 86 LYS A CA 1
ATOM 661 C C . LYS A 1 86 ? -14.018 -2.244 32.628 1.00 40.78 86 LYS A C 1
ATOM 663 O O . LYS A 1 86 ? -13.607 -3.348 32.999 1.00 40.78 86 LYS A O 1
ATOM 668 N N . PRO A 1 87 ? -14.931 -1.515 33.294 1.00 57.22 87 PRO A N 1
ATOM 669 C CA . PRO A 1 87 ? -15.739 -2.069 34.376 1.00 57.22 87 PRO A CA 1
ATOM 670 C C . PRO A 1 87 ? -16.640 -3.197 33.867 1.00 57.22 87 PRO A C 1
ATOM 672 O O . PRO A 1 87 ? -16.980 -3.176 32.659 1.00 57.22 87 PRO A O 1
#

Secondary structure (DSSP, 8-state):
--TTT----HHHHHHHHHT--EEEEEEEEEEETTEEEEEEEETTEEEEEEEESS-EEEE-TTS-PPPPPPHHHHHHHHS--------

Foldseek 3Di:
DDPVVPDPPPQVVVCVVVVAAEAEQFLEWDDDDQWIWTWHQDPVGIDIDIGGPPYGYYYHPNNDDDDDDDPVNVVVVPPPDDPPPDD

Sequence (87 aa):
QAIDDDCNQTGQLLAAMLDWPQGTFASRVELEAGAVRVQREVDGGLETLRLRLPAVLTADLRLNEPRYATLPNIMVRGAPQKKKKKP

InterPro domains:
  IPR000049 Electron transfer flavoprotein, beta-subunit, conserved site [PS01065] (38-58)
  IPR012255 Electron transfer flavoprotein, beta subunit [PTHR21294] (1-76)
  IPR014729 Rossmann-like alpha/beta/alpha sandwich fold [G3DSA:3.40.50.620] (1-87)
  IPR014730 Electron transfer flavoprotein, alpha/beta-subunit, N-terminal [PF01012] (8-77)

Mean predicted aligned error: 6.87 Å

Nearest PDB structures (foldseek):
  2a1t-assembly1_S  TM=9.958E-01  e=9.910E-12  Homo sapiens
  1efv-assembly1_B  TM=1.004E+00  e=1.683E-11  Homo sapiens
  2a1u-assembly1_B  TM=1.002E+00  e=3.264E-11  Homo sapiens
  1t9g-assembly1_S  TM=9.987E-01  e=4.856E-11  Homo sapiens
  1efp-assembly2_D  TM=9.994E-01  e=3.313E-10  Paracoccus denitrificans

pLDDT: mean 90.28, std 14.54, range [40.78, 98.56]